Protein AF-A0A7X6XNI8-F1 (afdb_monomer)

Solvent-accessible surface area (backbone atoms only — not comparable to full-atom values): 8490 Å² total; per-residue (Å²): 133,95,72,54,44,68,55,47,71,68,58,82,75,83,84,60,93,70,96,56,83,58,62,72,65,52,52,55,48,37,53,51,52,24,53,54,50,43,53,51,51,50,51,51,52,54,53,50,51,49,51,52,52,51,50,52,52,51,54,52,50,53,53,49,51,52,51,51,53,52,51,50,54,50,52,50,51,52,52,51,51,52,52,51,49,53,51,53,53,50,52,48,52,53,51,52,53,51,53,50,52,51,51,52,52,50,53,51,51,55,50,52,52,51,53,51,52,50,53,51,52,52,52,54,50,51,52,51,48,52,53,55,52,52,50,51,52,51,52,54,51,51,53,50,55,52,54,56,52,68,75,71,113

Secondary structure (DSSP, 8-state):
----HHHHHT---PPPSSS---HHHHHHHHHHHHHHHHHHHHHHHHHHHHHHHHHHHHHHHHHHHHHHHHHHHHHHHHHHHHHHHHHHHHHHHHHHHHHHHHHHHHHHHHHHHHHHHHHHHHHHHHHHHHHHHHHHHHHHHHHHHHHHHHT--

Sequence (153 aa):
MRLAPLDIYNKEFPQAVIAGYRKPDVDAFLEEVARDYEALTRENIELRQQVEEMGKRLADYARLEESIRKALVMAQSTADEARASARREGELMLQEARQEAARIQEAAREQVRREEEESIRLRQQRERFILEFGGLLRTYLAALEHATKADSE

Structure (mmCIF, N/CA/C/O backbone):
data_AF-A0A7X6XNI8-F1
#
_entry.id   AF-A0A7X6XNI8-F1
#
loop_
_atom_site.group_PDB
_atom_site.id
_atom_site.type_symbol
_atom_site.label_atom_id
_atom_site.label_alt_id
_atom_site.label_comp_id
_atom_site.label_asym_id
_atom_site.label_entity_id
_atom_site.label_seq_id
_atom_site.pdbx_PDB_ins_code
_atom_site.Cartn_x
_atom_site.Cartn_y
_atom_site.Cartn_z
_atom_site.occupancy
_atom_site.B_iso_or_equiv
_atom_site.auth_seq_id
_atom_site.auth_comp_id
_atom_site.auth_asym_id
_atom_site.auth_atom_id
_atom_site.pdbx_PDB_model_num
ATOM 1 N N . MET A 1 1 ? -32.018 6.178 48.924 1.00 50.47 1 MET A N 1
ATOM 2 C CA . MET A 1 1 ? -32.931 5.214 49.583 1.00 50.47 1 MET A CA 1
ATOM 3 C C . MET A 1 1 ? -33.547 5.881 50.803 1.00 50.47 1 MET A C 1
ATOM 5 O O . MET A 1 1 ? -32.912 6.775 51.343 1.00 50.47 1 MET A O 1
ATOM 9 N N . ARG A 1 2 ? -34.781 5.516 51.184 1.00 63.16 2 ARG A N 1
ATOM 10 C CA . ARG A 1 2 ? -35.554 6.201 52.243 1.00 63.16 2 ARG A CA 1
ATOM 11 C C . ARG A 1 2 ? -35.435 5.543 53.633 1.00 63.16 2 ARG A C 1
ATOM 13 O O . ARG A 1 2 ? -35.845 6.172 54.595 1.00 63.16 2 ARG A O 1
ATOM 20 N N . LEU A 1 3 ? -34.880 4.329 53.717 1.00 67.19 3 LEU A N 1
ATOM 21 C CA . LEU A 1 3 ? -34.598 3.566 54.944 1.00 67.19 3 LEU A CA 1
ATOM 22 C C . LEU A 1 3 ? -33.324 2.727 54.728 1.00 67.19 3 LEU A C 1
ATOM 24 O O . LEU A 1 3 ? -33.193 2.094 53.675 1.00 67.19 3 LEU A O 1
ATOM 28 N N . ALA A 1 4 ? -32.406 2.745 55.690 1.00 81.75 4 ALA A N 1
ATOM 29 C CA . ALA A 1 4 ? -31.235 1.877 55.799 1.00 81.75 4 ALA A CA 1
ATOM 30 C C . ALA A 1 4 ? -31.551 0.646 56.676 1.00 81.75 4 ALA A C 1
ATOM 32 O O . ALA A 1 4 ? -32.472 0.715 57.490 1.00 81.75 4 ALA A O 1
ATOM 33 N N . PRO A 1 5 ? -30.783 -0.459 56.589 1.00 83.06 5 PRO A N 1
ATOM 34 C CA . PRO A 1 5 ? -30.958 -1.611 57.484 1.00 83.06 5 PRO A CA 1
ATOM 35 C C . PRO A 1 5 ? -30.954 -1.214 58.969 1.00 83.06 5 PRO A C 1
ATOM 37 O O . PRO A 1 5 ? -31.775 -1.685 59.751 1.00 83.06 5 PRO A O 1
ATOM 40 N N . LEU A 1 6 ? -30.103 -0.250 59.338 1.00 82.06 6 LEU A N 1
ATOM 41 C CA . LEU A 1 6 ? -30.040 0.312 60.689 1.00 82.06 6 LEU A CA 1
ATOM 42 C C . LEU A 1 6 ? -31.341 1.024 61.110 1.00 82.06 6 LEU A C 1
ATOM 44 O O . LEU A 1 6 ? -31.705 1.008 62.283 1.00 82.06 6 LEU A O 1
ATOM 48 N N . ASP A 1 7 ? -32.059 1.627 60.161 1.00 85.50 7 ASP A N 1
ATOM 49 C CA . ASP A 1 7 ? -33.344 2.284 60.421 1.00 85.50 7 ASP A CA 1
ATOM 50 C C . ASP A 1 7 ? -34.470 1.264 60.656 1.00 85.50 7 ASP A C 1
ATOM 52 O O . ASP A 1 7 ? -35.473 1.600 61.285 1.00 85.50 7 ASP A O 1
ATOM 56 N N . ILE A 1 8 ? -34.312 0.029 60.158 1.00 85.56 8 ILE A N 1
ATOM 57 C CA . ILE A 1 8 ? -35.224 -1.097 60.414 1.00 85.56 8 ILE A CA 1
ATOM 58 C C . ILE A 1 8 ? -34.952 -1.664 61.813 1.00 85.56 8 ILE A C 1
ATOM 60 O O . ILE A 1 8 ? -35.896 -1.852 62.576 1.00 85.56 8 ILE A O 1
ATOM 64 N N . TYR A 1 9 ? -33.675 -1.834 62.181 1.00 80.19 9 TYR A N 1
ATOM 65 C CA . TYR A 1 9 ? -33.264 -2.255 63.528 1.00 80.19 9 TYR A CA 1
ATOM 66 C C . TYR A 1 9 ? -33.746 -1.303 64.627 1.00 80.19 9 TYR A C 1
ATOM 68 O O . TYR A 1 9 ? -34.220 -1.740 65.669 1.00 80.19 9 TYR A O 1
ATOM 76 N N . ASN A 1 10 ? -33.647 0.005 64.391 1.00 83.56 10 ASN A N 1
ATOM 77 C CA . ASN A 1 10 ? -33.999 1.025 65.381 1.00 83.56 10 ASN A CA 1
ATOM 78 C C . ASN A 1 10 ? -35.483 1.429 65.335 1.00 83.56 10 ASN A C 1
ATOM 80 O O . ASN A 1 10 ? -35.870 2.449 65.915 1.00 83.56 10 ASN A O 1
ATOM 84 N N . LYS A 1 11 ? -36.328 0.692 64.603 1.00 85.38 11 LYS A N 1
ATOM 85 C CA . LYS A 1 11 ? -37.724 1.077 64.414 1.00 85.38 11 LYS A CA 1
ATOM 86 C C . LYS A 1 11 ? -38.561 0.732 65.641 1.00 85.38 11 LYS A C 1
ATOM 88 O O . LYS A 1 11 ? -38.953 -0.411 65.841 1.00 85.38 11 LYS A O 1
ATOM 93 N N . GLU A 1 12 ? -38.933 1.752 66.406 1.00 81.25 12 GLU A N 1
ATOM 94 C CA . GLU A 1 12 ? -39.903 1.595 67.489 1.00 81.25 12 GLU A CA 1
ATOM 95 C C . GLU A 1 12 ? -41.345 1.802 67.007 1.00 81.25 12 GLU A C 1
ATOM 97 O O . GLU A 1 12 ? -41.651 2.723 66.239 1.00 81.25 12 GLU A O 1
ATOM 102 N N . PHE A 1 13 ? -42.244 0.943 67.494 1.00 84.44 13 PHE A N 1
ATOM 103 C CA . PHE A 1 13 ? -43.681 1.035 67.257 1.00 84.44 13 PHE A CA 1
ATOM 104 C C . PHE A 1 13 ? -44.414 1.429 68.548 1.00 84.44 13 PHE A C 1
ATOM 106 O O . PHE A 1 13 ? -44.117 0.879 69.612 1.00 84.44 13 PHE A O 1
ATOM 113 N N . PRO A 1 14 ? -45.394 2.349 68.484 1.00 80.81 14 PRO A N 1
ATOM 114 C CA . PRO A 1 14 ? -46.211 2.694 69.643 1.00 80.81 14 PRO A CA 1
ATOM 115 C C . PRO A 1 14 ? -47.025 1.482 70.126 1.00 80.81 14 PRO A C 1
ATOM 117 O O . PRO A 1 14 ? -47.531 0.699 69.320 1.00 80.81 14 PRO A O 1
ATOM 120 N N . GLN A 1 15 ? -47.168 1.326 71.447 1.00 75.81 15 GLN A N 1
ATOM 121 C CA . GLN A 1 15 ? -47.928 0.222 72.042 1.00 75.81 15 GLN A CA 1
ATOM 122 C C . GLN A 1 15 ? -49.422 0.324 71.707 1.00 75.81 15 GLN A C 1
ATOM 124 O O . GLN A 1 15 ? -50.061 1.351 71.940 1.00 75.81 15 GLN A O 1
ATOM 129 N N . ALA A 1 16 ? -49.993 -0.765 71.192 1.00 75.81 16 ALA A N 1
ATOM 130 C CA . ALA A 1 16 ? -51.418 -0.843 70.900 1.00 75.81 16 ALA A CA 1
ATOM 131 C C . ALA A 1 16 ? -52.234 -1.107 72.176 1.00 75.81 16 ALA A C 1
ATOM 133 O O . ALA A 1 16 ? -51.906 -1.995 72.962 1.00 75.81 16 ALA A O 1
ATOM 134 N N . VAL A 1 17 ? -53.325 -0.358 72.352 1.00 69.69 17 VAL A N 1
ATOM 135 C CA . VAL A 1 17 ? -54.194 -0.418 73.543 1.00 69.69 17 VAL A CA 1
ATOM 136 C C . VAL A 1 17 ? -55.200 -1.584 73.471 1.00 69.69 17 VAL A C 1
ATOM 138 O O . VAL A 1 17 ? -55.632 -2.084 74.504 1.00 69.69 17 VAL A O 1
ATOM 141 N N . ILE A 1 18 ? -55.554 -2.058 72.266 1.00 72.25 18 ILE A N 1
ATOM 142 C CA . ILE A 1 18 ? -56.446 -3.208 72.016 1.00 72.25 18 ILE A CA 1
ATOM 143 C C . ILE A 1 18 ? -55.899 -4.002 70.812 1.00 72.25 18 ILE A C 1
ATOM 145 O O . ILE A 1 18 ? -55.585 -3.400 69.790 1.00 72.25 18 ILE A O 1
ATOM 149 N N . ALA A 1 19 ? -55.800 -5.335 70.930 1.00 73.25 19 ALA A N 1
ATOM 150 C CA . ALA A 1 19 ? -55.474 -6.285 69.848 1.00 73.25 19 ALA A CA 1
ATOM 151 C C . ALA A 1 19 ? -54.237 -5.940 68.973 1.00 73.25 19 ALA A C 1
ATOM 153 O O . ALA A 1 19 ? -54.318 -5.920 67.746 1.00 73.25 19 ALA A O 1
ATOM 154 N N . GLY A 1 20 ? -53.084 -5.674 69.597 1.00 79.62 20 GLY A N 1
ATOM 155 C CA . GLY A 1 20 ? -51.809 -5.443 68.899 1.00 79.62 20 GLY A CA 1
ATOM 156 C C . GLY A 1 20 ? -51.010 -6.711 68.580 1.00 79.62 20 GLY A C 1
ATOM 157 O O . GLY A 1 20 ? -51.242 -7.773 69.157 1.00 79.62 20 GLY A O 1
ATOM 158 N N . TYR A 1 21 ? -50.017 -6.578 67.696 1.00 83.56 21 TYR A N 1
ATOM 159 C CA . TYR A 1 21 ? -49.045 -7.640 67.425 1.00 83.56 21 TYR A CA 1
ATOM 160 C C . TYR A 1 21 ? -48.141 -7.908 68.634 1.00 83.56 21 TYR A C 1
ATOM 162 O O . TYR A 1 21 ? -47.836 -7.015 69.429 1.00 83.56 21 TYR A O 1
ATOM 170 N N . ARG A 1 22 ? -47.685 -9.156 68.766 1.00 84.75 22 ARG A N 1
ATOM 171 C CA . ARG A 1 22 ? -46.766 -9.564 69.832 1.00 84.75 22 ARG A CA 1
ATOM 172 C C . ARG A 1 22 ? -45.380 -9.000 69.543 1.00 84.75 22 ARG A C 1
ATOM 174 O O . ARG A 1 22 ? -44.744 -9.398 68.575 1.00 84.75 22 ARG A O 1
ATOM 181 N N . LYS A 1 23 ? -44.907 -8.109 70.418 1.00 84.12 23 LYS A N 1
ATOM 182 C CA . LYS A 1 23 ? -43.597 -7.453 70.300 1.00 84.12 23 LYS A CA 1
ATOM 183 C C . LYS A 1 23 ? -42.436 -8.422 69.982 1.00 84.12 23 LYS A C 1
ATOM 185 O O . LYS A 1 23 ? -41.751 -8.152 69.008 1.00 84.12 23 LYS A O 1
ATOM 190 N N . PRO A 1 24 ? -42.261 -9.568 70.676 1.00 86.56 24 PRO A N 1
ATOM 191 C CA . PRO A 1 24 ? -41.156 -10.486 70.376 1.00 86.56 24 PRO A CA 1
ATOM 192 C C . PRO A 1 24 ? -41.211 -11.075 68.960 1.00 86.56 24 PRO A C 1
ATOM 194 O O . PRO A 1 24 ? -40.173 -11.261 68.335 1.00 86.56 24 PRO A O 1
ATOM 197 N N . ASP A 1 25 ? -42.418 -11.348 68.453 1.00 87.69 25 ASP A N 1
ATOM 198 C CA . ASP A 1 25 ? -42.613 -11.920 67.117 1.00 87.69 25 ASP A CA 1
ATOM 199 C C . ASP A 1 25 ? -42.338 -10.858 66.031 1.00 87.69 25 ASP A C 1
ATOM 201 O O . ASP A 1 25 ? -41.771 -11.165 64.985 1.00 87.69 25 ASP A O 1
ATOM 205 N N . VAL A 1 26 ? -42.698 -9.594 66.296 1.00 89.31 26 VAL A N 1
ATOM 206 C CA . VAL A 1 26 ? -42.393 -8.454 65.414 1.00 89.31 26 VAL A CA 1
ATOM 207 C C . VAL A 1 26 ? -40.897 -8.146 65.411 1.00 89.31 26 VAL A C 1
ATOM 209 O O . VAL A 1 26 ? -40.333 -7.974 64.337 1.00 89.31 26 VAL A O 1
ATOM 212 N N . ASP A 1 27 ? -40.249 -8.116 66.576 1.00 86.12 27 ASP A N 1
ATOM 213 C CA . ASP A 1 27 ? -38.813 -7.837 66.698 1.00 86.12 27 ASP A CA 1
ATOM 214 C C . ASP A 1 27 ? -37.982 -8.896 65.942 1.00 86.12 27 ASP A C 1
ATOM 216 O O . ASP A 1 27 ? -37.091 -8.545 65.169 1.00 86.12 27 ASP A O 1
ATOM 220 N N . ALA A 1 28 ? -38.332 -10.184 66.070 1.00 90.06 28 ALA A N 1
ATOM 221 C CA . ALA A 1 28 ? -37.684 -11.2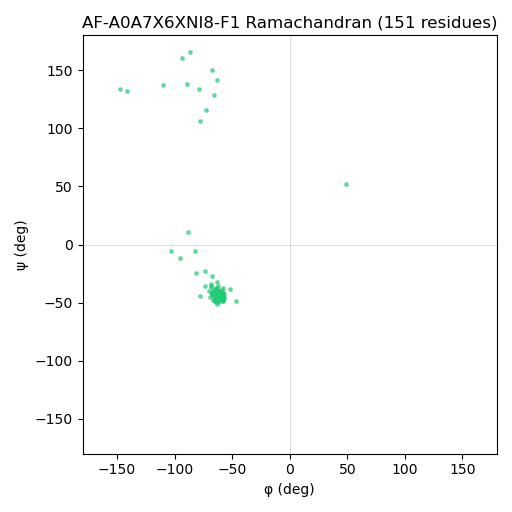70 65.327 1.00 90.06 28 ALA A CA 1
ATOM 222 C C . ALA A 1 28 ? -37.865 -11.142 63.802 1.00 90.06 28 ALA A C 1
ATOM 224 O O . ALA A 1 28 ? -36.925 -11.375 63.040 1.00 90.06 28 ALA A O 1
ATOM 225 N N . PHE A 1 29 ? -39.055 -10.732 63.350 1.00 91.00 29 PHE A N 1
ATOM 226 C CA . PHE A 1 29 ? -39.314 -10.478 61.932 1.00 91.00 29 PHE A CA 1
ATOM 227 C C . PHE A 1 29 ? -38.531 -9.264 61.410 1.00 91.00 29 PHE A C 1
ATOM 229 O O . PHE A 1 29 ? -37.977 -9.320 60.316 1.00 91.00 29 PHE A O 1
ATOM 236 N N . LEU A 1 30 ? -38.438 -8.173 62.181 1.00 90.00 30 LEU A N 1
ATOM 237 C CA . LEU A 1 30 ? -37.644 -6.996 61.804 1.00 90.00 30 LEU A CA 1
ATOM 238 C C . LEU A 1 30 ? -36.153 -7.322 61.693 1.00 90.00 30 LEU A C 1
ATOM 240 O O . LEU A 1 30 ? -35.503 -6.800 60.792 1.00 90.00 30 LEU A O 1
ATOM 244 N N . GLU A 1 31 ? -35.619 -8.187 62.560 1.00 89.12 31 GLU A N 1
ATOM 245 C CA . GLU A 1 31 ? -34.242 -8.682 62.445 1.00 89.12 31 GLU A CA 1
ATOM 246 C C . GLU A 1 31 ? -34.011 -9.458 61.145 1.00 89.12 31 GLU A C 1
ATOM 248 O O . GLU A 1 31 ? -33.000 -9.253 60.473 1.00 89.12 31 GLU A O 1
ATOM 253 N N . GLU A 1 32 ? -34.933 -10.350 60.777 1.00 92.94 32 GLU A N 1
ATOM 254 C CA . GLU A 1 32 ? -34.863 -11.098 59.519 1.00 92.94 32 GLU A CA 1
ATOM 255 C C . GLU A 1 32 ? -34.932 -10.160 58.310 1.00 92.94 32 GLU A C 1
ATOM 257 O O . GLU A 1 32 ? -34.041 -10.183 57.461 1.00 92.94 32 GLU A O 1
ATOM 262 N N . VAL A 1 33 ? -35.908 -9.247 58.298 1.00 92.69 33 VAL A N 1
ATOM 263 C CA . VAL A 1 33 ? -36.059 -8.241 57.241 1.00 92.69 33 VAL A CA 1
ATOM 264 C C . VAL A 1 33 ? -34.823 -7.350 57.144 1.00 92.69 33 VAL A C 1
ATOM 266 O O . VAL A 1 33 ? -34.376 -7.064 56.038 1.00 92.69 33 VAL A O 1
ATOM 269 N N . ALA A 1 34 ? -34.249 -6.906 58.264 1.00 90.81 34 ALA A N 1
ATOM 270 C CA . ALA A 1 34 ? -33.062 -6.058 58.252 1.00 90.81 34 ALA A CA 1
ATOM 271 C C . ALA A 1 34 ? -31.841 -6.783 57.664 1.00 90.81 34 ALA A C 1
ATOM 273 O O . ALA A 1 34 ? -31.127 -6.182 56.857 1.00 90.81 34 ALA A O 1
ATOM 274 N N . ARG A 1 35 ? -31.636 -8.067 58.001 1.00 92.62 35 ARG A N 1
ATOM 275 C CA . ARG A 1 35 ? -30.564 -8.899 57.424 1.00 92.62 35 ARG A CA 1
ATOM 276 C C . ARG A 1 35 ? -30.724 -9.076 55.916 1.00 92.62 35 ARG A C 1
ATOM 278 O O . ARG A 1 35 ? -29.772 -8.841 55.171 1.00 92.62 35 ARG A O 1
ATOM 285 N N . ASP A 1 36 ? -31.921 -9.430 55.460 1.00 93.38 36 ASP A N 1
ATOM 286 C CA . ASP A 1 36 ? -32.194 -9.609 54.031 1.00 93.38 36 ASP A CA 1
ATOM 287 C C . ASP A 1 36 ? -32.052 -8.290 53.265 1.00 93.38 36 ASP A C 1
ATOM 289 O O . ASP A 1 36 ? -31.512 -8.247 52.157 1.00 93.38 36 ASP A O 1
ATOM 293 N N . TYR A 1 37 ? -32.479 -7.180 53.871 1.00 92.31 37 TYR A N 1
ATOM 294 C CA . TYR A 1 37 ? -32.354 -5.854 53.277 1.00 92.31 37 TYR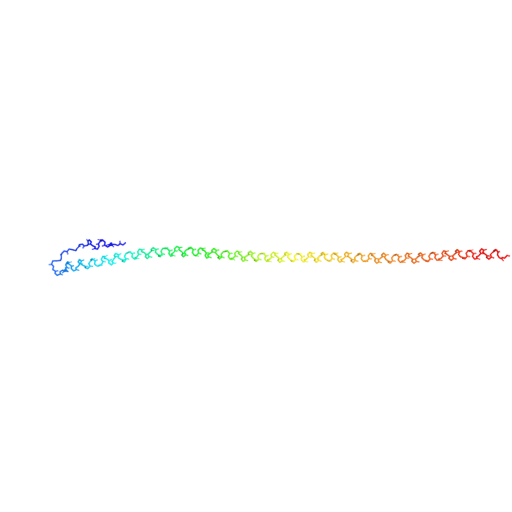 A CA 1
ATOM 295 C C . TYR A 1 37 ? -30.894 -5.395 53.183 1.00 92.31 37 TYR A C 1
ATOM 297 O O . TYR A 1 37 ? -30.511 -4.751 52.202 1.00 92.31 37 TYR A O 1
ATOM 305 N N . GLU A 1 38 ? -30.056 -5.735 54.166 1.00 91.12 38 GLU A N 1
A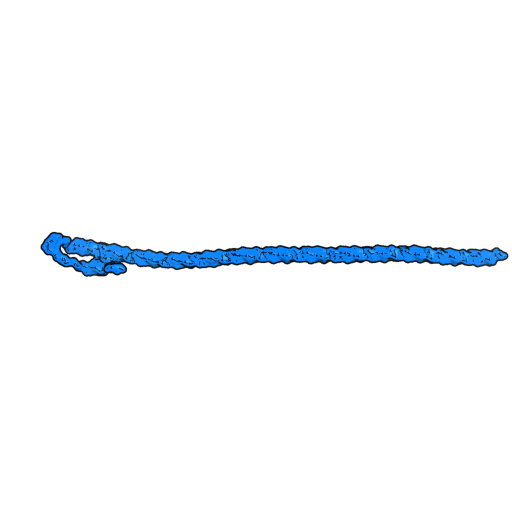TOM 306 C CA . GLU A 1 38 ? -28.610 -5.509 54.107 1.00 91.12 38 GLU A CA 1
ATOM 307 C C . GLU A 1 38 ? -27.962 -6.330 52.984 1.00 91.12 38 GLU A C 1
ATOM 309 O O . GLU A 1 38 ? -27.223 -5.766 52.171 1.00 91.12 38 GLU A O 1
ATOM 314 N N . ALA A 1 39 ? -28.295 -7.621 52.879 1.00 93.75 39 ALA A N 1
ATOM 315 C CA . ALA A 1 39 ? -27.803 -8.496 51.816 1.00 93.75 39 ALA A CA 1
ATOM 316 C C . ALA A 1 39 ? -28.177 -7.966 50.422 1.00 93.75 39 ALA A C 1
ATOM 318 O O . ALA A 1 39 ? -27.300 -7.786 49.574 1.00 93.75 39 ALA A O 1
ATOM 319 N N . LEU A 1 40 ? -29.449 -7.606 50.217 1.00 94.50 40 LEU A N 1
ATOM 320 C CA . LEU A 1 40 ? -29.935 -7.006 48.971 1.00 94.50 40 LEU A CA 1
ATOM 321 C C . LEU A 1 40 ? -29.254 -5.671 48.660 1.00 94.50 40 LEU A C 1
ATOM 323 O O . LEU A 1 40 ? -28.938 -5.387 47.506 1.00 94.50 40 LEU A O 1
ATOM 327 N N . THR A 1 41 ? -29.024 -4.830 49.671 1.00 91.75 41 THR A N 1
ATOM 328 C CA . THR A 1 41 ? -28.352 -3.538 49.478 1.00 91.75 41 THR A CA 1
ATOM 329 C C . THR A 1 41 ? -26.907 -3.744 49.032 1.00 91.75 41 THR A C 1
ATOM 331 O O . THR A 1 41 ? -26.451 -3.068 48.108 1.00 91.75 41 THR A O 1
ATOM 334 N N . ARG A 1 42 ? -26.198 -4.698 49.645 1.00 93.44 42 ARG A N 1
ATOM 335 C CA . ARG A 1 42 ? -24.827 -5.048 49.272 1.00 93.44 42 ARG A CA 1
ATOM 336 C C . ARG A 1 42 ? -24.752 -5.604 47.853 1.00 93.44 42 ARG A C 1
ATOM 338 O O . ARG A 1 42 ? -23.970 -5.093 47.055 1.00 93.44 42 ARG A O 1
ATOM 345 N N . GLU A 1 43 ? -25.609 -6.565 47.519 1.00 96.31 43 GLU A N 1
ATOM 346 C CA . GLU A 1 43 ? -25.697 -7.120 46.166 1.00 96.31 43 GLU A CA 1
ATOM 347 C C . GLU A 1 43 ? -26.014 -6.022 45.139 1.00 96.31 43 GLU A C 1
ATOM 349 O O . GLU A 1 43 ? -25.390 -5.950 44.083 1.00 96.31 43 GLU A O 1
ATOM 354 N N . ASN A 1 44 ? -26.921 -5.092 45.458 1.00 95.38 44 ASN A N 1
ATOM 355 C CA . ASN A 1 44 ? -27.249 -3.986 44.560 1.00 95.38 44 ASN A CA 1
ATOM 356 C C . ASN A 1 44 ? -26.052 -3.060 44.303 1.00 95.38 44 ASN A C 1
ATOM 358 O O . ASN A 1 44 ? -25.882 -2.583 43.181 1.00 95.38 44 ASN A O 1
ATOM 362 N N . ILE A 1 45 ? -25.228 -2.796 45.321 1.00 95.19 45 ILE A N 1
ATOM 363 C CA . ILE A 1 45 ? -23.999 -2.007 45.173 1.00 95.19 45 ILE A CA 1
ATOM 364 C C . ILE A 1 45 ? -22.998 -2.748 44.280 1.00 95.19 45 ILE A C 1
ATOM 366 O O . ILE A 1 45 ? -22.477 -2.148 43.340 1.00 95.19 45 ILE A O 1
ATOM 370 N N . GLU A 1 46 ? -22.770 -4.038 44.531 1.00 97.12 46 GLU A N 1
ATOM 371 C CA . GLU A 1 46 ? -21.852 -4.871 43.743 1.00 97.12 46 GLU A CA 1
ATOM 372 C C . GLU A 1 46 ? -22.301 -4.957 42.273 1.00 97.12 46 GLU A C 1
ATOM 374 O O . GLU A 1 46 ? -21.511 -4.703 41.362 1.00 97.12 46 GLU A O 1
ATOM 379 N N . LEU A 1 47 ? -23.591 -5.198 42.021 1.00 97.56 47 LEU A N 1
ATOM 380 C CA . LEU A 1 47 ? -24.164 -5.215 40.673 1.00 97.56 47 LEU A CA 1
ATOM 381 C C . LEU A 1 47 ? -24.046 -3.855 39.977 1.00 97.56 47 LEU A C 1
ATOM 383 O O . LEU A 1 47 ? -23.710 -3.795 38.795 1.00 97.56 47 LEU A O 1
ATOM 387 N N . ARG A 1 48 ? -24.285 -2.743 40.686 1.00 96.94 48 ARG A N 1
ATOM 388 C CA . ARG A 1 48 ? -24.109 -1.394 40.117 1.00 96.94 48 ARG A CA 1
ATOM 389 C C . ARG A 1 48 ? -22.662 -1.135 39.709 1.00 96.94 48 ARG A C 1
ATOM 391 O O . ARG A 1 48 ? -22.443 -0.578 38.636 1.00 96.94 48 ARG A O 1
ATOM 398 N N . GLN A 1 49 ? -21.699 -1.550 40.530 1.00 97.69 49 GLN A N 1
ATOM 399 C CA . GLN A 1 49 ? -20.276 -1.430 40.207 1.00 97.69 49 GLN A CA 1
ATOM 400 C C . GLN A 1 49 ? -19.913 -2.262 38.972 1.00 97.69 49 GLN A C 1
ATOM 402 O O . GLN A 1 49 ? -19.267 -1.745 38.062 1.00 97.69 49 GLN A O 1
ATOM 407 N N . GLN A 1 50 ? -20.394 -3.507 38.887 1.00 97.81 50 GLN A N 1
ATOM 408 C CA . GLN A 1 50 ? -20.178 -4.358 37.713 1.00 97.81 50 GLN A CA 1
ATOM 409 C C . GLN A 1 50 ? -20.775 -3.749 36.440 1.00 97.81 50 GLN A C 1
ATOM 411 O O . GLN A 1 50 ? -20.120 -3.737 35.400 1.00 97.81 50 GLN A O 1
ATOM 416 N N . VAL A 1 51 ? -21.994 -3.204 36.510 1.00 98.06 51 VAL A N 1
ATOM 417 C CA . VAL A 1 51 ? -22.635 -2.528 35.369 1.00 98.06 51 VAL A CA 1
ATOM 418 C C . VAL A 1 51 ? -21.819 -1.317 34.922 1.00 98.06 51 VAL A C 1
ATOM 420 O O . VAL A 1 51 ? -21.622 -1.122 33.722 1.00 98.06 51 VAL A O 1
ATOM 423 N N . GLU A 1 52 ? -21.312 -0.516 35.860 1.00 97.94 52 GLU A N 1
ATOM 424 C CA . GLU A 1 52 ? -20.466 0.632 35.531 1.00 97.94 52 GLU A CA 1
ATOM 425 C C . GLU A 1 52 ? -19.155 0.196 34.857 1.00 97.94 52 GLU A C 1
ATOM 427 O O . GLU A 1 52 ? -18.749 0.775 33.846 1.00 97.94 52 GLU A O 1
ATOM 432 N N . GLU A 1 53 ? -18.508 -0.851 35.370 1.00 97.88 53 GLU A N 1
ATOM 433 C CA . GLU A 1 53 ? -17.274 -1.394 34.800 1.00 97.88 53 GLU A CA 1
ATOM 434 C C . GLU A 1 53 ? -17.495 -1.980 33.398 1.00 97.88 53 GLU A C 1
ATOM 436 O O . GLU A 1 53 ? -16.750 -1.670 32.463 1.00 97.88 53 GLU A O 1
ATOM 441 N N . MET A 1 54 ? -18.557 -2.768 33.212 1.00 97.19 54 MET A N 1
ATOM 442 C CA . MET A 1 54 ? -18.942 -3.293 31.901 1.00 97.19 54 MET A CA 1
ATOM 443 C C . MET A 1 54 ? -19.260 -2.164 30.916 1.00 97.19 54 MET A C 1
ATOM 445 O O . MET A 1 54 ? -18.844 -2.230 29.758 1.00 97.19 54 MET A O 1
ATOM 449 N N . GLY A 1 55 ? -19.931 -1.103 31.373 1.00 98.00 55 GLY A N 1
ATOM 450 C CA . GLY A 1 55 ? -20.206 0.088 30.571 1.00 98.00 55 GLY A CA 1
ATOM 451 C C . GLY A 1 55 ? -18.930 0.790 30.099 1.00 98.00 55 GLY A C 1
ATOM 452 O O . GLY A 1 55 ? -18.823 1.149 28.925 1.00 98.00 55 GLY A O 1
ATOM 453 N N . LYS A 1 56 ? -17.924 0.924 30.976 1.00 97.88 56 LYS A N 1
ATOM 454 C CA . LYS A 1 56 ? -16.607 1.478 30.611 1.00 97.88 56 LYS A CA 1
ATOM 455 C C . LYS A 1 56 ? -15.913 0.620 29.554 1.00 97.88 56 LYS A C 1
ATOM 457 O O . LYS A 1 56 ? -15.494 1.151 28.528 1.00 97.88 56 LYS A O 1
ATOM 462 N N . ARG A 1 57 ? -15.882 -0.703 29.748 1.00 97.88 57 ARG A N 1
ATOM 463 C CA . ARG A 1 57 ? -15.278 -1.641 28.786 1.00 97.88 57 ARG A CA 1
ATOM 464 C C . ARG A 1 57 ? -15.975 -1.610 27.427 1.00 97.88 57 ARG A C 1
ATOM 466 O O . ARG A 1 57 ? -15.302 -1.613 26.403 1.00 97.88 57 ARG A O 1
ATOM 473 N N . LEU A 1 58 ? -17.306 -1.541 27.397 1.00 97.94 58 LEU A N 1
ATOM 474 C CA . LEU A 1 58 ? -18.068 -1.393 26.152 1.00 97.94 58 LEU A CA 1
ATOM 475 C C . LEU A 1 58 ? -17.710 -0.099 25.417 1.00 97.94 58 LEU A C 1
ATOM 477 O O . LEU A 1 58 ? -17.519 -0.121 24.203 1.00 97.94 58 LEU A O 1
ATOM 481 N N . ALA A 1 59 ? -17.567 1.013 26.141 1.00 97.69 59 ALA A N 1
ATOM 482 C CA . ALA A 1 59 ? -17.142 2.275 25.547 1.00 97.69 59 ALA A CA 1
ATOM 483 C C . ALA A 1 59 ? -15.710 2.203 24.982 1.00 97.69 59 ALA A C 1
ATOM 485 O O . ALA A 1 59 ? -15.449 2.759 23.914 1.00 97.69 59 ALA A O 1
ATOM 486 N N . ASP A 1 60 ? -14.794 1.503 25.657 1.00 97.88 60 ASP A N 1
ATOM 487 C CA . ASP A 1 60 ? -13.442 1.247 25.145 1.00 97.88 60 ASP A CA 1
ATOM 488 C C . ASP A 1 60 ? -13.462 0.397 23.872 1.00 97.88 60 ASP A C 1
ATOM 490 O O . ASP A 1 60 ? -12.814 0.754 22.886 1.00 97.88 60 ASP A O 1
ATOM 494 N N . TYR A 1 61 ? -14.243 -0.688 23.854 1.00 97.94 61 TYR A N 1
ATOM 495 C CA . TYR A 1 61 ? -14.386 -1.531 22.667 1.00 97.94 61 TYR A CA 1
ATOM 496 C C . TYR A 1 61 ? -14.996 -0.770 21.488 1.00 97.94 61 TYR A C 1
ATOM 498 O O . TYR A 1 61 ? -14.491 -0.898 20.377 1.00 97.94 61 TYR A O 1
ATOM 506 N N . ALA A 1 62 ? -16.004 0.073 21.720 1.00 97.69 62 ALA A N 1
ATOM 507 C CA . ALA A 1 62 ? -16.595 0.902 20.671 1.00 97.69 62 ALA A CA 1
ATOM 508 C C . ALA A 1 62 ? -15.572 1.885 20.067 1.00 97.69 62 ALA A C 1
ATOM 510 O O . ALA A 1 62 ? -15.490 2.033 18.847 1.00 97.69 62 ALA A O 1
ATOM 511 N N . ARG A 1 63 ? -14.733 2.515 20.904 1.00 97.88 63 ARG A N 1
ATOM 512 C CA . ARG A 1 63 ? -13.635 3.381 20.433 1.00 97.88 63 ARG A CA 1
ATOM 513 C C . ARG A 1 63 ? -12.585 2.609 19.636 1.00 97.88 63 ARG A C 1
ATOM 515 O O . ARG A 1 63 ? -12.075 3.110 18.629 1.00 97.88 63 ARG A O 1
ATOM 522 N N . LEU A 1 64 ? -12.243 1.404 20.086 1.00 97.88 64 LEU A N 1
ATOM 523 C CA . LEU A 1 64 ? -11.302 0.535 19.387 1.00 97.88 64 LEU A CA 1
ATOM 524 C C . LEU A 1 64 ? -11.853 0.106 18.022 1.00 97.88 64 LEU A C 1
ATOM 526 O O . LEU A 1 64 ? -11.140 0.202 17.026 1.00 97.88 64 LEU A O 1
ATOM 530 N N . GLU A 1 65 ? -13.120 -0.304 17.959 1.00 97.88 65 GLU A N 1
ATOM 531 C CA . GLU A 1 65 ? -13.800 -0.673 16.715 1.00 97.88 65 GLU A CA 1
A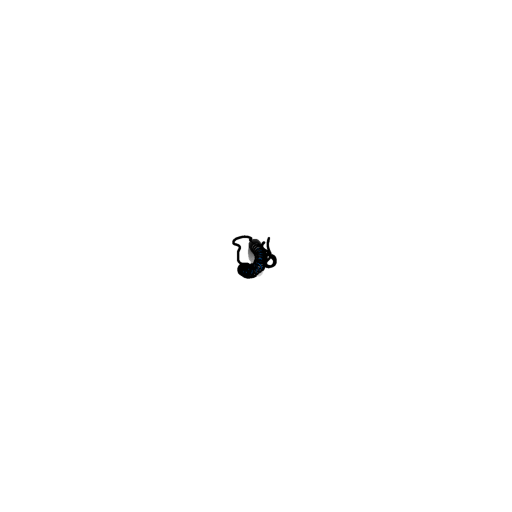TOM 532 C C . GLU A 1 65 ? -13.796 0.487 15.712 1.00 97.88 65 GLU A C 1
ATOM 534 O O . GLU A 1 65 ? -13.429 0.303 14.550 1.00 97.88 65 GLU A O 1
ATOM 539 N N . GLU A 1 66 ? -14.121 1.703 16.161 1.00 97.88 66 GLU A N 1
ATOM 540 C CA . GLU A 1 66 ? -14.082 2.893 15.309 1.00 97.88 66 GLU A CA 1
ATOM 541 C C . GLU A 1 66 ? -12.669 3.156 14.765 1.00 97.88 66 GLU A C 1
ATOM 543 O O . GLU A 1 66 ? -12.491 3.465 13.583 1.00 97.88 66 GLU A O 1
ATOM 548 N N . SER A 1 67 ? -11.654 2.990 15.614 1.00 97.88 67 SER A N 1
ATOM 549 C CA . SER A 1 67 ? -10.250 3.181 15.242 1.00 97.88 67 SER A CA 1
ATOM 550 C C . SER A 1 67 ? -9.794 2.144 14.213 1.00 97.88 67 SER A C 1
ATOM 552 O O . SER A 1 67 ? -9.166 2.502 13.217 1.00 97.88 67 SER A O 1
ATOM 554 N N . ILE A 1 68 ? -10.169 0.875 14.399 1.00 97.50 68 ILE A N 1
ATOM 555 C CA . ILE A 1 68 ? -9.894 -0.210 13.448 1.00 97.50 68 ILE A CA 1
ATOM 556 C C . ILE A 1 68 ? -10.597 0.061 12.118 1.00 97.50 68 ILE A C 1
ATOM 558 O O . ILE A 1 68 ? -9.981 -0.056 11.060 1.00 97.50 68 ILE A O 1
ATOM 562 N N . ARG A 1 69 ? -11.866 0.478 12.147 1.00 97.75 69 ARG A N 1
ATOM 563 C CA . ARG A 1 69 ? -12.620 0.807 10.934 1.00 97.75 69 ARG A CA 1
ATOM 564 C C . ARG A 1 69 ? -11.964 1.950 10.161 1.00 97.75 69 ARG A C 1
ATOM 566 O O . ARG A 1 69 ? -11.814 1.847 8.946 1.00 97.75 69 ARG A O 1
ATOM 573 N N . LYS A 1 70 ? -11.528 3.010 10.849 1.00 97.88 70 LYS A N 1
ATOM 574 C CA . LYS A 1 70 ? -10.779 4.123 10.240 1.00 97.88 70 LYS A CA 1
ATOM 575 C C .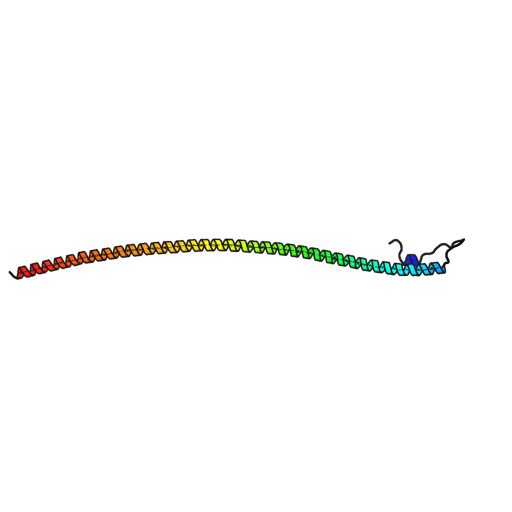 LYS A 1 70 ? -9.458 3.650 9.634 1.00 97.88 70 LYS A C 1
ATOM 577 O O . LYS A 1 70 ? -9.161 4.000 8.494 1.00 97.88 70 LYS A O 1
ATOM 582 N N . ALA A 1 71 ? -8.702 2.824 10.357 1.00 97.62 71 ALA A N 1
ATOM 583 C CA . ALA A 1 71 ? -7.446 2.263 9.869 1.00 97.62 71 ALA A CA 1
ATOM 584 C C . ALA A 1 71 ? -7.647 1.381 8.625 1.00 97.62 71 ALA A C 1
ATOM 586 O O . ALA A 1 71 ? -6.875 1.486 7.678 1.00 97.62 71 ALA A O 1
ATOM 587 N N . LEU A 1 72 ? -8.708 0.567 8.585 1.00 97.69 72 LEU A N 1
ATOM 588 C CA . LEU A 1 72 ? -9.048 -0.268 7.429 1.00 97.69 72 LEU A CA 1
ATOM 589 C C . LEU A 1 72 ? -9.404 0.566 6.196 1.00 97.69 72 LEU A C 1
ATOM 591 O O . LEU A 1 72 ? -8.907 0.284 5.108 1.00 97.69 72 LEU A O 1
ATOM 595 N N . VAL A 1 73 ? -10.225 1.610 6.356 1.00 97.88 73 VAL A N 1
ATOM 596 C CA . VAL A 1 73 ? -10.562 2.515 5.243 1.00 97.88 73 VAL A CA 1
ATOM 597 C C . VAL A 1 73 ? -9.313 3.226 4.727 1.00 97.88 73 VAL A C 1
ATOM 599 O O . VAL A 1 73 ? -9.108 3.304 3.518 1.00 97.88 73 VAL A O 1
ATOM 602 N N . MET A 1 74 ? -8.452 3.699 5.630 1.00 97.94 74 MET A N 1
ATOM 603 C CA . MET A 1 74 ? -7.187 4.326 5.257 1.00 97.94 74 MET A CA 1
ATOM 604 C C . MET A 1 74 ? -6.278 3.349 4.504 1.00 97.94 74 MET A C 1
ATOM 606 O O . MET A 1 74 ? -5.783 3.687 3.436 1.00 97.94 74 MET A O 1
ATOM 610 N N . ALA A 1 75 ? -6.102 2.127 5.013 1.00 97.25 75 ALA A N 1
ATOM 611 C CA . ALA A 1 75 ? -5.296 1.102 4.358 1.00 97.25 75 ALA A CA 1
ATOM 612 C C . ALA A 1 75 ? -5.817 0.771 2.951 1.00 97.25 75 ALA A C 1
ATOM 614 O O . ALA A 1 75 ? -5.020 0.641 2.023 1.00 97.25 75 ALA A O 1
ATOM 615 N N . GLN A 1 76 ? -7.141 0.686 2.780 1.00 96.94 76 GLN A N 1
ATOM 616 C CA . GLN A 1 76 ? -7.766 0.470 1.476 1.00 96.94 76 GLN A CA 1
ATOM 617 C C . GLN A 1 76 ? -7.496 1.640 0.518 1.00 96.94 76 GLN A C 1
ATOM 619 O O . GLN A 1 76 ? -7.045 1.399 -0.599 1.00 96.94 76 GLN A O 1
ATOM 624 N N . SER A 1 77 ? -7.692 2.889 0.962 1.00 97.81 77 SER A N 1
ATOM 625 C CA . SER A 1 77 ? -7.408 4.085 0.147 1.00 97.81 77 SER A CA 1
ATOM 626 C C . SER A 1 77 ? -5.948 4.121 -0.295 1.00 97.81 77 SER A C 1
ATOM 628 O O . SER A 1 77 ? -5.664 4.249 -1.482 1.00 97.81 77 SER A O 1
ATOM 630 N N . THR A 1 78 ? -5.016 3.905 0.637 1.00 98.06 78 THR A N 1
ATOM 631 C CA . THR A 1 78 ? -3.579 3.874 0.344 1.00 98.06 78 THR A CA 1
ATOM 632 C C . THR A 1 78 ? -3.227 2.764 -0.646 1.00 98.06 78 THR A C 1
ATOM 634 O O . THR A 1 78 ? -2.419 2.971 -1.550 1.00 98.06 78 THR A O 1
ATOM 637 N N . ALA A 1 79 ? -3.831 1.579 -0.510 1.00 98.06 79 ALA A N 1
ATOM 638 C CA . ALA A 1 79 ? -3.607 0.476 -1.439 1.00 98.06 79 ALA A CA 1
ATOM 639 C C . ALA A 1 79 ? -4.124 0.795 -2.852 1.00 98.06 79 ALA A C 1
ATOM 641 O O . ALA A 1 79 ? -3.458 0.471 -3.839 1.00 98.06 79 ALA A O 1
ATOM 642 N N . ASP A 1 80 ? -5.286 1.439 -2.959 1.00 98.00 80 ASP A N 1
ATOM 643 C CA . ASP A 1 80 ? -5.866 1.833 -4.243 1.00 98.00 80 ASP A CA 1
ATOM 644 C C . ASP A 1 80 ? -5.068 2.966 -4.904 1.00 98.00 80 ASP A C 1
ATOM 646 O O . ASP A 1 80 ? -4.783 2.896 -6.103 1.00 98.00 80 ASP A O 1
ATOM 650 N N . GLU A 1 81 ? -4.607 3.949 -4.130 1.00 98.06 81 GLU A N 1
ATOM 651 C CA . GLU A 1 81 ? -3.707 5.010 -4.595 1.00 98.06 81 GLU A CA 1
ATOM 652 C C . GLU A 1 81 ? -2.369 4.449 -5.091 1.00 98.06 81 GLU A C 1
ATOM 654 O O . GLU A 1 81 ? -1.922 4.793 -6.189 1.00 98.06 81 GLU A O 1
ATOM 659 N N . ALA A 1 82 ? -1.758 3.526 -4.339 1.00 98.06 82 ALA A N 1
ATOM 660 C CA . ALA A 1 82 ? -0.516 2.867 -4.736 1.00 98.06 82 ALA A CA 1
ATOM 661 C C . ALA A 1 82 ? -0.686 2.086 -6.049 1.00 98.06 82 ALA A C 1
ATOM 663 O O . ALA A 1 82 ? 0.144 2.192 -6.955 1.00 98.06 82 ALA A O 1
ATOM 664 N N . ARG A 1 83 ? -1.796 1.348 -6.200 1.00 98.19 83 ARG A N 1
ATOM 665 C CA . ARG A 1 83 ? -2.127 0.642 -7.449 1.00 98.19 83 ARG A CA 1
ATOM 666 C C . ARG A 1 83 ? -2.337 1.606 -8.613 1.00 98.19 83 ARG A C 1
ATOM 668 O O . ARG A 1 83 ? -1.874 1.322 -9.717 1.00 98.19 83 ARG A O 1
ATOM 675 N N . ALA A 1 84 ? -3.026 2.723 -8.392 1.00 98.12 84 ALA A N 1
ATOM 676 C CA . ALA A 1 84 ? -3.251 3.731 -9.422 1.00 98.12 84 ALA A CA 1
ATOM 677 C C . ALA A 1 84 ? -1.942 4.416 -9.851 1.00 98.12 84 ALA A C 1
ATOM 679 O O . ALA A 1 84 ? -1.735 4.625 -11.047 1.00 98.12 84 ALA A O 1
ATOM 680 N N . SER A 1 85 ? -1.038 4.724 -8.913 1.00 98.06 85 SER A N 1
ATOM 681 C CA . SER A 1 85 ? 0.289 5.272 -9.238 1.00 98.06 85 SER A CA 1
ATOM 682 C C . SER A 1 85 ? 1.116 4.284 -10.048 1.00 98.06 85 SER A C 1
ATOM 684 O O . SER A 1 85 ? 1.543 4.618 -11.149 1.00 98.06 85 SER A O 1
ATOM 686 N N . ALA A 1 86 ? 1.232 3.039 -9.577 1.00 98.12 86 ALA A N 1
ATOM 687 C CA . ALA A 1 86 ? 1.996 2.000 -10.262 1.00 98.12 86 ALA A CA 1
ATOM 688 C C . ALA A 1 86 ? 1.489 1.738 -11.691 1.00 98.12 86 ALA A C 1
ATOM 690 O O . ALA A 1 86 ? 2.286 1.526 -12.602 1.00 98.12 86 ALA A O 1
ATOM 691 N N . ARG A 1 87 ? 0.166 1.786 -11.916 1.00 98.06 87 ARG A N 1
ATOM 692 C CA . ARG A 1 87 ? -0.411 1.676 -13.267 1.00 98.06 87 ARG A CA 1
ATOM 693 C C . ARG A 1 87 ? -0.011 2.846 -14.160 1.00 98.06 87 ARG A C 1
ATOM 695 O O . ARG A 1 87 ? 0.456 2.606 -15.268 1.00 98.06 87 ARG A O 1
ATOM 702 N N . ARG A 1 88 ? -0.149 4.086 -13.677 1.00 98.06 88 ARG A N 1
ATOM 703 C CA . ARG A 1 88 ? 0.233 5.288 -14.440 1.00 98.06 88 ARG A CA 1
ATOM 704 C C . ARG A 1 88 ? 1.722 5.300 -14.774 1.00 98.06 88 ARG A C 1
ATOM 706 O O . ARG A 1 88 ? 2.089 5.556 -15.913 1.00 98.06 88 ARG A O 1
ATOM 713 N N . GLU A 1 89 ? 2.573 4.982 -13.804 1.00 97.94 89 GLU A N 1
ATOM 714 C CA . GLU A 1 89 ? 4.021 4.876 -14.011 1.00 97.94 89 GLU A CA 1
ATOM 715 C C . GLU A 1 89 ? 4.368 3.766 -15.010 1.00 97.94 89 GLU A C 1
ATOM 717 O O . GLU A 1 89 ? 5.194 3.971 -15.897 1.00 97.94 89 GLU A O 1
ATOM 722 N N . GLY A 1 90 ? 3.696 2.614 -14.926 1.00 98.38 90 GLY A N 1
ATOM 723 C CA . GLY A 1 90 ? 3.853 1.523 -15.889 1.00 98.38 90 GLY A CA 1
ATOM 724 C C . GLY A 1 90 ? 3.458 1.914 -17.316 1.00 98.38 90 GLY A C 1
ATOM 725 O O . GLY A 1 90 ? 4.164 1.576 -18.266 1.00 98.38 90 GLY A O 1
ATOM 726 N N . GLU A 1 91 ? 2.358 2.650 -17.479 1.00 98.19 91 GLU A N 1
ATOM 727 C CA . GLU A 1 91 ? 1.914 3.166 -18.780 1.00 98.19 91 GLU A CA 1
ATOM 728 C C . GLU A 1 91 ? 2.910 4.172 -19.368 1.00 98.19 91 GLU A C 1
ATOM 730 O O . GLU A 1 91 ? 3.247 4.069 -20.550 1.00 98.19 91 GLU A O 1
ATOM 735 N N . LEU A 1 92 ? 3.432 5.088 -18.545 1.00 98.31 92 LEU A N 1
ATOM 736 C CA . LEU A 1 92 ? 4.458 6.049 -18.956 1.00 98.31 92 LEU A CA 1
ATOM 737 C C . LEU A 1 92 ? 5.750 5.346 -19.377 1.00 98.31 92 LEU A C 1
ATOM 739 O O . LEU A 1 92 ? 6.235 5.587 -20.480 1.00 98.31 92 LEU A O 1
ATOM 743 N N . MET A 1 93 ? 6.252 4.408 -18.568 1.00 98.44 93 MET A N 1
ATOM 744 C CA . MET A 1 93 ? 7.435 3.612 -18.914 1.00 98.44 93 MET A CA 1
ATOM 745 C C . MET A 1 93 ? 7.251 2.864 -20.238 1.00 98.44 93 MET A C 1
ATOM 747 O O . MET A 1 93 ? 8.150 2.842 -21.078 1.00 98.44 93 MET A O 1
ATOM 751 N N . LEU A 1 94 ? 6.076 2.266 -20.463 1.00 98.38 94 LEU A N 1
ATOM 752 C CA . LEU A 1 94 ? 5.782 1.571 -21.715 1.00 98.38 94 LEU A CA 1
ATOM 753 C C . LEU A 1 94 ? 5.740 2.538 -22.906 1.00 98.38 94 LEU A C 1
ATOM 755 O O . LEU A 1 94 ? 6.202 2.195 -23.997 1.00 98.38 94 LEU A O 1
ATOM 759 N N . GLN A 1 95 ? 5.180 3.732 -22.721 1.00 98.38 95 GLN A N 1
ATOM 760 C CA . GLN A 1 95 ? 5.136 4.763 -23.753 1.00 98.38 95 GLN A CA 1
ATOM 761 C C . GLN A 1 95 ? 6.542 5.266 -24.107 1.00 98.38 95 GLN A C 1
ATOM 763 O O . GLN A 1 95 ? 6.863 5.368 -25.292 1.00 98.38 95 GLN A O 1
ATOM 768 N N . GLU A 1 96 ? 7.379 5.538 -23.108 1.00 98.06 96 GLU A N 1
ATOM 769 C CA . GLU A 1 96 ? 8.770 5.961 -23.290 1.00 98.06 96 GLU A CA 1
ATOM 770 C C . GLU A 1 96 ? 9.591 4.881 -23.996 1.00 98.06 96 GLU A C 1
ATOM 772 O O . GLU A 1 96 ? 10.233 5.160 -25.008 1.00 98.06 96 GLU A O 1
ATOM 777 N N . ALA A 1 97 ? 9.484 3.626 -23.549 1.00 98.19 97 ALA A N 1
ATOM 778 C CA . ALA A 1 97 ? 10.160 2.497 -24.181 1.00 98.19 97 ALA A CA 1
ATOM 779 C C . ALA A 1 97 ? 9.751 2.328 -25.653 1.00 98.19 97 ALA A C 1
ATOM 781 O O . ALA A 1 97 ? 10.593 2.056 -26.508 1.00 98.19 97 ALA A O 1
ATOM 782 N N . ARG A 1 98 ? 8.465 2.526 -25.977 1.00 98.12 98 ARG A N 1
ATOM 783 C CA . ARG A 1 98 ? 7.974 2.482 -27.364 1.00 98.12 98 ARG A CA 1
ATOM 784 C C . ARG A 1 98 ? 8.517 3.629 -28.210 1.00 98.12 98 ARG A C 1
ATOM 786 O O . ARG A 1 98 ? 8.890 3.391 -29.356 1.00 98.12 98 ARG A O 1
ATOM 793 N N . GLN A 1 99 ? 8.561 4.850 -27.674 1.00 98.31 99 GLN A N 1
ATOM 794 C CA . GLN A 1 99 ? 9.138 5.991 -28.390 1.00 98.31 99 GLN A CA 1
ATOM 795 C C . GLN A 1 99 ? 10.626 5.785 -28.655 1.00 98.31 99 GLN A C 1
ATOM 797 O O . GLN A 1 99 ? 11.084 6.026 -29.770 1.00 98.31 99 GLN A O 1
ATOM 802 N N . GLU A 1 100 ? 11.365 5.302 -27.662 1.00 98.31 100 GLU A N 1
ATOM 803 C CA . GLU A 1 100 ? 12.796 5.070 -27.806 1.00 98.31 100 GLU A CA 1
ATOM 804 C C . GLU A 1 100 ? 13.084 3.936 -28.793 1.00 98.31 100 GLU A C 1
ATOM 806 O O . GLU A 1 100 ? 13.902 4.093 -29.698 1.00 98.31 100 GLU A O 1
ATOM 811 N N . ALA A 1 101 ? 12.328 2.837 -28.725 1.00 98.25 101 ALA A N 1
ATOM 812 C CA . ALA A 1 101 ? 12.415 1.767 -29.715 1.00 98.25 101 ALA A CA 1
ATOM 813 C C . ALA A 1 101 ? 12.135 2.275 -31.142 1.00 98.25 101 ALA A C 1
ATOM 815 O O . ALA A 1 101 ? 12.854 1.912 -32.073 1.00 98.25 101 ALA A O 1
ATOM 816 N N . ALA A 1 102 ? 11.131 3.140 -31.322 1.00 98.12 102 ALA A N 1
ATOM 817 C CA . ALA A 1 102 ? 10.830 3.739 -32.621 1.00 98.12 102 ALA A CA 1
ATOM 818 C C . ALA A 1 102 ? 11.973 4.639 -33.122 1.00 98.12 102 ALA A C 1
ATOM 820 O O . ALA A 1 102 ? 12.332 4.567 -34.298 1.00 98.12 102 ALA A O 1
ATOM 821 N N . ARG A 1 103 ? 12.592 5.439 -32.241 1.00 98.38 103 ARG A N 1
ATOM 822 C CA . ARG A 1 103 ? 13.770 6.255 -32.585 1.00 98.38 103 ARG A CA 1
ATOM 823 C C . ARG A 1 103 ? 14.954 5.399 -33.011 1.00 98.38 103 ARG A C 1
ATOM 825 O O . ARG A 1 103 ? 15.562 5.689 -34.037 1.00 98.38 103 ARG A O 1
ATOM 832 N N . ILE A 1 104 ? 15.252 4.338 -32.262 1.00 98.19 104 ILE A N 1
ATOM 833 C CA . ILE A 1 104 ? 16.337 3.404 -32.584 1.00 98.19 104 ILE A CA 1
ATOM 834 C C . ILE A 1 104 ? 16.088 2.753 -33.948 1.00 98.19 104 ILE A C 1
ATOM 836 O O . ILE A 1 104 ? 16.998 2.684 -34.772 1.00 98.19 104 ILE A O 1
ATOM 840 N N . GLN A 1 105 ? 14.856 2.310 -34.217 1.00 98.44 105 GLN A N 1
ATOM 841 C CA . GLN A 1 105 ? 14.503 1.718 -35.508 1.00 98.44 105 GLN A CA 1
ATOM 842 C C . GLN A 1 105 ? 14.655 2.705 -36.665 1.00 98.44 105 GLN A C 1
ATOM 844 O O . GLN A 1 105 ? 15.171 2.323 -37.715 1.00 98.44 105 GLN A O 1
ATOM 849 N N . GLU A 1 106 ? 14.231 3.958 -36.495 1.00 98.31 106 GLU A N 1
ATOM 850 C CA . GLU A 1 106 ? 14.378 4.962 -37.549 1.00 98.31 106 GLU A CA 1
ATOM 851 C C . GLU A 1 106 ? 15.849 5.318 -37.789 1.00 98.31 106 GLU A C 1
ATOM 853 O O . GLU A 1 106 ? 16.286 5.359 -38.936 1.00 98.31 106 GLU A O 1
ATOM 858 N N . ALA A 1 107 ? 16.641 5.477 -36.724 1.00 98.19 107 ALA A N 1
ATOM 859 C CA . ALA A 1 107 ? 18.079 5.711 -36.834 1.00 98.19 107 ALA A CA 1
ATOM 860 C C . ALA A 1 107 ? 18.795 4.555 -37.555 1.00 98.19 107 ALA A C 1
ATOM 862 O O . ALA A 1 107 ? 19.615 4.793 -38.440 1.00 98.19 107 ALA A O 1
ATOM 863 N N . ALA A 1 108 ? 18.444 3.306 -37.234 1.00 98.00 108 ALA A N 1
ATOM 864 C CA . ALA A 1 108 ? 18.997 2.130 -37.899 1.00 98.00 108 ALA A CA 1
ATOM 865 C C . ALA A 1 108 ? 18.615 2.075 -39.387 1.00 98.00 108 ALA A C 1
ATOM 867 O O . ALA A 1 108 ? 19.463 1.790 -40.230 1.00 98.00 108 ALA A O 1
ATOM 868 N N . ARG A 1 109 ? 17.358 2.384 -39.734 1.00 98.00 109 ARG A N 1
ATOM 869 C CA . ARG A 1 109 ? 16.908 2.452 -41.137 1.00 98.00 109 ARG A CA 1
ATOM 870 C C . ARG A 1 109 ? 17.645 3.531 -41.915 1.00 98.00 109 ARG A C 1
ATOM 872 O O . ARG A 1 109 ? 18.045 3.292 -43.048 1.00 98.00 109 ARG A O 1
ATOM 879 N N . GLU A 1 110 ? 17.829 4.696 -41.310 1.00 98.19 110 GLU A N 1
ATOM 880 C CA . GLU A 1 110 ? 18.575 5.792 -41.915 1.00 98.19 110 GLU A CA 1
ATOM 881 C C . GLU A 1 110 ? 20.042 5.422 -42.145 1.00 98.19 110 GLU A C 1
ATOM 883 O O . GLU A 1 110 ? 20.588 5.702 -43.209 1.00 98.19 110 GLU A O 1
ATOM 888 N N . GLN A 1 111 ? 20.666 4.728 -41.192 1.00 98.00 111 GLN A N 1
ATOM 889 C CA . GLN A 1 111 ? 22.022 4.221 -41.364 1.00 98.00 111 GLN A CA 1
ATOM 890 C C . GLN A 1 111 ? 22.103 3.217 -42.519 1.00 98.00 111 GLN A C 1
ATOM 892 O O . GLN A 1 111 ? 22.966 3.361 -43.378 1.00 98.00 111 GLN A O 1
ATOM 897 N N . VAL A 1 112 ? 21.176 2.256 -42.596 1.00 98.12 112 VAL A N 1
ATOM 898 C CA . VAL A 1 112 ? 21.122 1.291 -43.708 1.00 98.12 112 VAL A CA 1
ATOM 899 C C . VAL A 1 112 ? 20.984 2.004 -45.054 1.00 98.12 112 VAL A C 1
ATOM 901 O O . VAL A 1 112 ? 21.736 1.691 -45.972 1.00 98.12 112 VAL A O 1
ATOM 904 N N . ARG A 1 113 ? 20.096 3.002 -45.163 1.00 97.94 113 ARG A N 1
ATOM 905 C CA . ARG A 1 113 ? 19.937 3.795 -46.394 1.00 97.94 113 ARG A CA 1
ATOM 906 C C . ARG A 1 113 ? 21.248 4.462 -46.817 1.00 97.94 113 ARG A C 1
ATOM 908 O O . ARG A 1 113 ? 21.625 4.377 -47.982 1.00 97.94 113 ARG A O 1
ATOM 915 N N . ARG A 1 114 ? 21.970 5.077 -45.876 1.00 97.94 114 ARG A N 1
ATOM 916 C CA . ARG A 1 114 ? 23.259 5.734 -46.157 1.00 97.94 114 ARG A CA 1
ATOM 917 C C . ARG A 1 114 ? 24.322 4.751 -46.636 1.00 97.94 114 ARG A C 1
ATOM 919 O O . ARG A 1 114 ? 25.004 5.029 -47.618 1.00 97.94 114 ARG A O 1
ATOM 926 N N . GLU A 1 115 ? 24.432 3.600 -45.980 1.00 97.56 115 GLU A N 1
ATOM 927 C CA . GLU A 1 115 ? 25.375 2.543 -46.364 1.00 97.56 115 GLU A CA 1
ATOM 928 C C . GLU A 1 115 ? 25.047 1.970 -47.756 1.00 97.56 115 GLU A C 1
ATOM 930 O O . GLU A 1 115 ? 25.941 1.701 -48.562 1.00 97.56 115 GLU A O 1
ATOM 935 N N . GLU A 1 116 ? 23.760 1.818 -48.087 1.00 97.38 116 GLU A N 1
ATOM 936 C CA . GLU A 1 116 ? 23.317 1.391 -49.418 1.00 97.38 116 GLU A CA 1
ATOM 937 C C . GLU A 1 116 ? 23.674 2.420 -50.500 1.00 97.38 116 GLU A C 1
ATOM 939 O O . GLU A 1 116 ? 24.222 2.050 -51.545 1.00 97.38 116 GLU A O 1
ATOM 944 N N . GLU A 1 117 ? 23.421 3.706 -50.248 1.00 97.62 117 GLU A N 1
ATOM 945 C CA . GLU A 1 117 ? 23.790 4.803 -51.150 1.00 97.62 117 GLU A CA 1
ATOM 946 C C . GLU A 1 117 ? 25.308 4.876 -51.365 1.00 97.62 117 GLU A C 1
ATOM 948 O O . GLU A 1 117 ? 25.777 4.989 -52.505 1.00 97.62 117 GLU A O 1
ATOM 953 N N . GLU A 1 118 ? 26.095 4.748 -50.294 1.00 97.56 118 GLU A N 1
ATOM 954 C CA . GLU A 1 118 ? 27.555 4.724 -50.363 1.00 97.56 118 GLU A CA 1
ATOM 955 C C . GLU A 1 118 ? 28.063 3.501 -51.140 1.00 97.56 118 GLU A C 1
ATOM 957 O O . GLU A 1 118 ? 28.900 3.632 -52.038 1.00 97.56 118 GLU A O 1
ATOM 962 N N . SER A 1 119 ? 27.486 2.322 -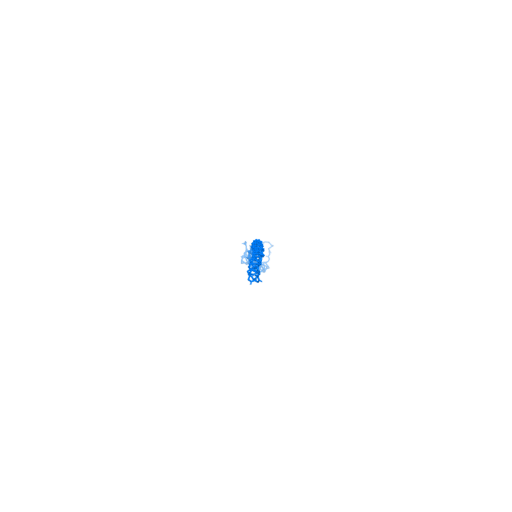50.896 1.00 97.81 119 SER A N 1
ATOM 963 C CA . SER A 1 119 ? 27.787 1.092 -51.635 1.00 97.81 119 SER A CA 1
ATOM 964 C C . SER A 1 119 ? 27.510 1.226 -53.135 1.00 97.81 119 SER A C 1
ATOM 966 O O . SER A 1 119 ? 28.302 0.766 -53.969 1.00 97.81 119 SER A O 1
ATOM 968 N N . ILE A 1 120 ? 26.393 1.854 -53.515 1.00 97.44 120 ILE A N 1
ATOM 969 C CA . ILE A 1 120 ? 26.065 2.127 -54.921 1.00 97.44 120 ILE A CA 1
ATOM 970 C C . ILE A 1 120 ? 27.089 3.097 -55.519 1.00 97.44 120 ILE A C 1
ATOM 972 O O . ILE A 1 120 ? 27.630 2.836 -56.599 1.00 97.44 120 ILE A O 1
ATOM 976 N N . ARG A 1 121 ? 27.412 4.183 -54.810 1.00 97.69 121 ARG A N 1
ATOM 977 C CA . ARG A 1 121 ? 28.389 5.185 -55.257 1.00 97.69 121 ARG A CA 1
ATOM 978 C C . ARG A 1 121 ? 29.774 4.576 -55.485 1.00 97.69 121 ARG A C 1
ATOM 980 O O . ARG A 1 121 ? 30.380 4.828 -56.530 1.00 97.69 121 ARG A O 1
ATOM 987 N N . LEU A 1 122 ? 30.259 3.757 -54.550 1.00 97.50 122 LEU A N 1
ATOM 988 C CA . LEU A 1 122 ? 31.552 3.074 -54.648 1.00 97.50 122 LEU A CA 1
ATOM 989 C C . LEU A 1 122 ? 31.585 2.094 -55.827 1.00 97.50 122 LEU A C 1
ATOM 991 O O . LEU A 1 122 ? 32.565 2.054 -56.573 1.00 97.50 122 LEU A O 1
ATOM 995 N N . ARG A 1 123 ? 30.497 1.345 -56.061 1.00 97.19 123 ARG A N 1
ATOM 996 C CA . ARG A 1 123 ? 30.381 0.456 -57.230 1.00 97.19 123 ARG A CA 1
ATOM 997 C C . ARG A 1 123 ? 30.462 1.224 -58.547 1.00 97.19 123 ARG A C 1
ATOM 999 O O . ARG A 1 123 ? 31.227 0.825 -59.423 1.00 97.19 123 ARG A O 1
ATOM 1006 N N . GLN A 1 124 ? 29.762 2.353 -58.661 1.00 97.06 124 GLN A N 1
ATOM 1007 C CA . GLN A 1 124 ? 29.838 3.211 -59.848 1.00 97.06 124 GLN A CA 1
ATOM 1008 C C . GLN A 1 124 ? 31.234 3.817 -60.048 1.00 97.06 124 GLN A C 1
ATOM 1010 O O . GLN A 1 124 ? 31.709 3.920 -61.176 1.00 97.06 124 GLN A O 1
ATOM 1015 N N . GLN A 1 125 ? 31.912 4.228 -58.969 1.00 96.88 125 GLN A N 1
ATOM 1016 C CA . GLN A 1 125 ? 33.297 4.707 -59.045 1.00 96.88 125 GLN A CA 1
ATOM 1017 C C . GLN A 1 125 ? 34.247 3.613 -59.535 1.00 96.88 125 GLN A C 1
ATOM 1019 O O . GLN A 1 125 ? 35.066 3.877 -60.413 1.00 96.88 125 GLN A O 1
ATOM 1024 N N . ARG A 1 126 ? 34.098 2.383 -59.030 1.00 97.31 126 ARG A N 1
ATOM 1025 C CA . ARG A 1 126 ? 34.870 1.224 -59.492 1.00 97.31 126 ARG A CA 1
ATOM 1026 C C . ARG A 1 126 ? 34.647 0.954 -60.980 1.00 97.31 126 ARG A C 1
ATOM 1028 O O . ARG A 1 126 ? 35.611 0.738 -61.704 1.00 97.31 126 ARG A O 1
ATOM 1035 N N . GLU A 1 127 ? 33.398 0.954 -61.440 1.00 96.31 127 GLU A N 1
ATOM 1036 C CA . GLU A 1 127 ? 33.074 0.721 -62.854 1.00 96.31 127 GLU A CA 1
ATOM 1037 C C . GLU A 1 127 ? 33.662 1.799 -63.765 1.00 96.31 127 GLU A C 1
ATOM 1039 O O . GLU A 1 127 ? 34.301 1.464 -64.763 1.00 96.31 127 GLU A O 1
ATOM 1044 N N . ARG A 1 128 ? 33.530 3.078 -63.390 1.00 96.75 128 ARG A N 1
ATOM 1045 C CA . ARG A 1 128 ? 34.175 4.184 -64.113 1.00 96.75 128 ARG A CA 1
ATOM 1046 C C . ARG A 1 128 ? 35.687 4.009 -64.178 1.00 96.75 128 ARG A C 1
ATOM 1048 O O . ARG A 1 128 ? 36.249 4.082 -65.264 1.00 96.75 128 ARG A O 1
ATOM 1055 N N . PHE A 1 129 ? 36.324 3.694 -63.052 1.00 96.56 129 PHE A N 1
ATOM 1056 C CA . PHE A 1 129 ? 37.766 3.469 -63.000 1.00 96.56 129 PHE A CA 1
ATOM 1057 C C . PHE A 1 129 ? 38.210 2.335 -63.934 1.00 96.56 129 PHE A C 1
ATOM 1059 O O . PHE A 1 129 ? 39.170 2.498 -64.680 1.00 96.56 129 PHE A O 1
ATOM 1066 N N . ILE A 1 130 ? 37.498 1.200 -63.942 1.00 95.69 130 ILE A N 1
ATOM 1067 C CA . ILE A 1 130 ? 37.814 0.069 -64.830 1.00 95.69 130 ILE A CA 1
ATOM 1068 C C . ILE A 1 130 ? 37.697 0.477 -66.306 1.00 95.69 130 ILE A C 1
ATOM 1070 O O . ILE A 1 130 ? 38.556 0.102 -67.106 1.00 95.69 130 ILE A O 1
ATOM 1074 N N . LEU A 1 131 ? 36.664 1.241 -66.674 1.00 95.50 131 LEU A N 1
ATOM 1075 C CA . LEU A 1 131 ? 36.472 1.719 -68.046 1.00 95.50 131 LEU A CA 1
ATOM 1076 C C . LEU A 1 131 ? 37.562 2.713 -68.466 1.00 95.50 131 LEU A C 1
ATOM 1078 O O . LEU A 1 131 ? 38.154 2.547 -69.532 1.00 95.50 131 LEU A O 1
ATOM 1082 N N . GLU A 1 132 ? 37.855 3.710 -67.631 1.00 95.31 132 GLU A N 1
ATOM 1083 C CA . GLU A 1 132 ? 38.882 4.727 -67.889 1.00 95.31 132 GLU A CA 1
ATOM 1084 C C . GLU A 1 132 ? 40.276 4.101 -67.988 1.00 95.31 132 GLU A C 1
ATOM 1086 O O . GLU A 1 132 ? 40.999 4.326 -68.960 1.00 95.31 132 GLU A O 1
ATOM 1091 N N . PHE A 1 133 ? 40.634 3.252 -67.023 1.00 95.62 133 PHE A N 1
ATOM 1092 C CA . PHE A 1 133 ? 41.930 2.584 -66.988 1.00 95.62 133 PHE A CA 1
ATOM 1093 C C . PHE A 1 133 ? 42.082 1.576 -68.131 1.00 95.62 133 PHE A C 1
ATOM 1095 O O . PHE A 1 133 ? 43.112 1.541 -68.805 1.00 95.62 133 PHE A O 1
ATOM 1102 N N . GLY A 1 134 ? 41.038 0.790 -68.408 1.00 94.75 134 GLY A N 1
ATOM 1103 C CA . GLY A 1 134 ? 41.017 -0.134 -69.539 1.00 94.75 134 GLY A CA 1
ATOM 1104 C C . GLY A 1 134 ? 41.135 0.583 -70.886 1.00 94.75 134 GLY A C 1
ATOM 1105 O O . GLY A 1 134 ? 41.853 0.111 -71.767 1.00 94.75 134 GLY A O 1
ATOM 1106 N N . GLY A 1 135 ? 40.475 1.734 -71.043 1.00 95.12 135 GLY A N 1
ATOM 1107 C CA . GLY A 1 135 ? 40.614 2.593 -72.218 1.00 95.12 135 GLY A CA 1
ATOM 1108 C C . GLY A 1 135 ? 42.036 3.132 -72.374 1.00 95.12 135 GLY A C 1
ATOM 1109 O O . GLY A 1 135 ? 42.620 3.006 -73.448 1.00 95.12 135 GLY A O 1
ATOM 1110 N N . LEU A 1 136 ? 42.625 3.651 -71.293 1.00 95.31 136 LEU A N 1
ATOM 1111 C CA . LEU A 1 136 ? 43.999 4.155 -71.276 1.00 95.31 136 LEU A CA 1
ATOM 1112 C C . LEU A 1 136 ? 45.012 3.085 -71.707 1.00 95.31 136 LEU A C 1
ATOM 1114 O O . LEU A 1 136 ? 45.855 3.342 -72.566 1.00 95.31 136 LEU A O 1
ATOM 1118 N N . LEU A 1 137 ? 44.903 1.873 -71.153 1.00 94.25 137 LEU A N 1
ATOM 1119 C CA . LEU A 1 137 ? 45.783 0.759 -71.507 1.00 94.25 137 LEU A CA 1
ATOM 1120 C C . LEU A 1 137 ? 45.658 0.363 -72.983 1.00 94.25 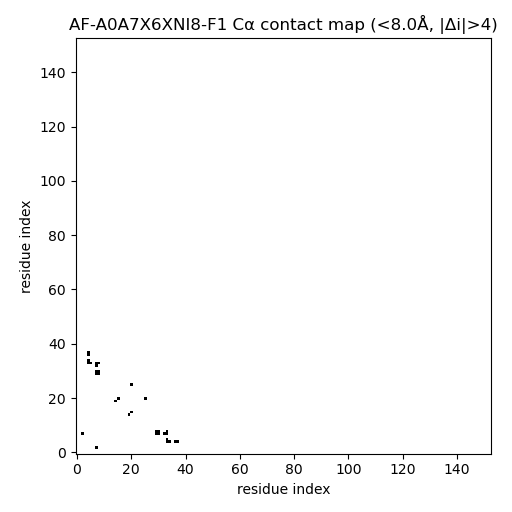137 LEU A C 1
ATOM 1122 O O . LEU A 1 137 ? 46.677 0.116 -73.625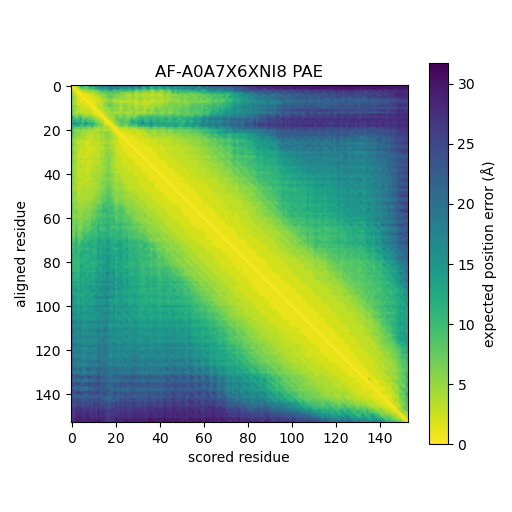 1.00 94.25 137 LEU A O 1
ATOM 1126 N N . ARG A 1 138 ? 44.441 0.335 -73.545 1.00 93.62 138 ARG A N 1
ATOM 1127 C CA . ARG A 1 138 ? 44.243 0.065 -74.982 1.00 93.62 138 ARG A CA 1
ATOM 1128 C C . ARG A 1 138 ? 44.871 1.145 -75.854 1.00 93.62 138 ARG A C 1
ATOM 1130 O O . ARG A 1 138 ? 45.496 0.812 -76.855 1.00 93.62 138 ARG A O 1
ATOM 1137 N N . THR A 1 139 ? 44.737 2.412 -75.469 1.00 93.94 139 THR A N 1
ATOM 1138 C CA . THR A 1 139 ? 45.367 3.532 -76.181 1.00 93.94 139 THR A CA 1
ATOM 1139 C C . THR A 1 139 ? 46.889 3.405 -76.174 1.00 93.94 139 THR A C 1
ATOM 1141 O O . THR A 1 139 ? 47.514 3.540 -77.224 1.00 93.94 139 THR A O 1
ATOM 1144 N N . TYR A 1 140 ? 47.497 3.089 -75.024 1.00 92.12 140 TYR A N 1
ATOM 1145 C CA . TYR A 1 140 ? 48.944 2.866 -74.948 1.00 92.12 140 TYR A CA 1
ATOM 1146 C C . TYR A 1 140 ? 49.402 1.643 -75.743 1.00 92.12 140 TYR A C 1
ATOM 1148 O O . TYR A 1 140 ? 50.434 1.710 -76.408 1.00 92.12 140 TYR A O 1
ATOM 1156 N N . LEU A 1 141 ? 48.634 0.552 -75.729 1.00 91.56 141 LEU A N 1
ATOM 1157 C CA . LEU A 1 141 ? 48.942 -0.631 -76.528 1.00 91.56 141 LEU A CA 1
ATOM 1158 C C . LEU A 1 141 ? 48.910 -0.315 -78.030 1.00 91.56 141 LEU A C 1
ATOM 1160 O O . LEU A 1 141 ? 49.866 -0.625 -78.734 1.00 91.56 141 LEU A O 1
ATOM 1164 N N . ALA A 1 142 ? 47.864 0.365 -78.507 1.00 90.75 142 ALA A N 1
ATOM 1165 C CA . ALA A 1 142 ? 47.756 0.770 -79.907 1.00 90.75 142 ALA A CA 1
ATOM 1166 C C . ALA A 1 142 ? 48.919 1.684 -80.329 1.00 90.75 142 ALA A C 1
ATOM 1168 O O . ALA A 1 142 ? 49.488 1.506 -81.404 1.00 90.75 142 ALA A O 1
ATOM 1169 N N . ALA A 1 143 ? 49.319 2.631 -79.473 1.00 89.94 143 ALA A N 1
ATOM 1170 C CA . ALA A 1 143 ? 50.471 3.493 -79.735 1.00 89.94 143 ALA A CA 1
ATOM 1171 C C . ALA A 1 143 ? 51.781 2.693 -79.886 1.00 89.94 143 ALA A C 1
ATOM 1173 O O . ALA A 1 143 ? 52.564 2.968 -80.795 1.00 89.94 143 ALA A O 1
ATOM 1174 N N . LEU A 1 144 ? 52.001 1.679 -79.042 1.00 86.19 144 LEU A N 1
ATOM 1175 C CA . LEU A 1 144 ? 53.168 0.794 -79.126 1.00 86.19 144 LEU A CA 1
ATOM 1176 C C . LEU A 1 144 ? 53.152 -0.086 -80.385 1.00 86.19 144 LEU A C 1
ATOM 1178 O O . LEU A 1 144 ? 54.189 -0.247 -81.029 1.00 86.19 144 LEU A O 1
ATOM 1182 N N . GLU A 1 145 ? 51.995 -0.632 -80.765 1.00 86.50 145 GLU A N 1
ATOM 1183 C CA . GLU A 1 145 ? 51.832 -1.418 -81.998 1.00 86.50 145 GLU A CA 1
ATOM 1184 C C . GLU A 1 145 ? 52.086 -0.577 -83.259 1.00 86.50 145 GLU A C 1
ATOM 1186 O O . GLU A 1 145 ? 52.675 -1.059 -84.227 1.00 86.50 145 GLU A O 1
ATOM 1191 N N . HIS A 1 146 ? 51.669 0.692 -83.256 1.00 80.56 146 HIS A N 1
ATOM 1192 C CA . HIS A 1 146 ? 51.977 1.622 -84.341 1.00 80.56 146 HIS A CA 1
ATOM 1193 C C . HIS A 1 146 ? 53.469 1.960 -84.410 1.00 80.56 146 HIS A C 1
ATOM 1195 O O . HIS A 1 146 ? 54.031 1.955 -85.504 1.00 80.56 146 HIS A O 1
ATOM 1201 N N . ALA A 1 147 ? 54.118 2.210 -83.269 1.00 77.06 147 ALA A N 1
ATOM 1202 C CA . ALA A 1 147 ? 55.555 2.484 -83.223 1.00 77.06 147 ALA A CA 1
ATOM 1203 C C . ALA A 1 147 ? 56.389 1.289 -83.721 1.00 77.06 147 ALA A C 1
ATOM 1205 O O . ALA A 1 147 ? 57.290 1.455 -84.532 1.00 77.06 147 ALA A O 1
ATOM 1206 N N . THR A 1 148 ? 56.038 0.068 -83.309 1.00 71.31 148 THR A N 1
ATOM 1207 C CA . THR A 1 148 ? 56.748 -1.152 -83.736 1.00 71.31 148 THR A CA 1
ATOM 1208 C C . THR A 1 148 ? 56.555 -1.478 -85.216 1.00 71.31 148 THR A C 1
ATOM 1210 O O . THR A 1 148 ? 57.491 -1.953 -85.852 1.00 71.31 148 THR A O 1
ATOM 1213 N N . LYS A 1 149 ? 55.384 -1.193 -85.803 1.00 68.19 149 LYS A N 1
ATOM 1214 C CA . LYS A 1 149 ? 55.170 -1.337 -87.255 1.00 68.19 149 LYS A CA 1
ATOM 1215 C C . LYS A 1 149 ? 55.959 -0.318 -88.079 1.00 68.19 149 LYS A C 1
ATOM 1217 O O . LYS A 1 149 ? 56.462 -0.691 -89.128 1.00 68.19 149 LYS A O 1
ATOM 1222 N N . ALA A 1 150 ? 56.099 0.920 -87.601 1.00 61.44 150 ALA A N 1
ATOM 1223 C CA . ALA A 1 150 ? 56.886 1.955 -88.275 1.00 61.44 150 ALA A CA 1
ATOM 1224 C C . ALA A 1 150 ? 58.400 1.664 -88.281 1.00 61.44 150 ALA A C 1
ATOM 1226 O O . ALA A 1 150 ? 59.085 2.082 -89.203 1.00 61.44 150 ALA A O 1
ATOM 1227 N N . ASP A 1 151 ? 58.906 0.922 -87.291 1.00 56.31 151 ASP A N 1
ATOM 1228 C CA . ASP A 1 151 ? 60.302 0.454 -87.247 1.00 56.31 151 ASP A CA 1
ATOM 1229 C C . ASP A 1 151 ? 60.546 -0.830 -88.080 1.00 56.31 151 ASP A C 1
ATOM 1231 O O . ASP A 1 151 ? 61.684 -1.288 -88.188 1.00 56.31 151 ASP A O 1
ATOM 1235 N N . SER A 1 152 ? 59.491 -1.445 -88.638 1.00 54.91 152 SER A N 1
ATOM 1236 C CA . SER A 1 152 ? 59.549 -2.714 -89.392 1.00 54.91 152 SER A CA 1
ATOM 1237 C C . SER A 1 152 ? 59.456 -2.557 -90.922 1.00 54.91 152 SER A C 1
ATOM 1239 O O . SER A 1 152 ? 59.565 -3.564 -91.626 1.00 54.91 152 SER A O 1
ATOM 1241 N N . GLU A 1 153 ? 59.218 -1.341 -91.427 1.00 44.75 153 GLU A N 1
ATOM 1242 C CA . GLU A 1 153 ? 59.208 -0.958 -92.857 1.00 44.75 153 GLU A CA 1
ATOM 1243 C C . GLU A 1 153 ? 60.468 -0.158 -93.217 1.00 44.75 153 GLU A C 1
ATOM 1245 O O . GLU A 1 153 ? 60.999 -0.383 -94.330 1.00 44.75 153 GLU A O 1
#

Mean predicted aligned error: 11.22 Å

Foldseek 3Di:
DPDALVNLQPDDDDDDPPDDDDPVVSNVVSNVVSVVRNVVVVVVVVVVVVVVVVVVVVVVVVVVVVVVVVVVVVVVVVVVVVVVVVVVVVVVVVVVVVVVVVVVVVVVVVVVVVVVVVVVVVVVVVVVCCVVVVVVVVVVVVVVVVVVVVVVD

Radius of gyration: 60.83 Å; Cα contacts (8 Å, |Δi|>4): 16; chains: 1; bounding box: 117×18×166 Å

pLDDT: mean 91.68, std 10.4, range [44.75, 98.44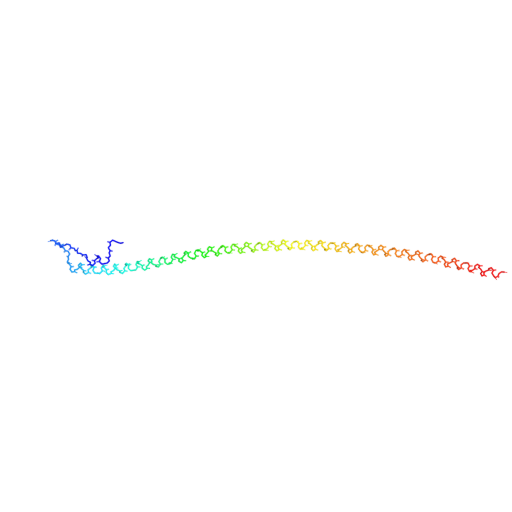]